Protein AF-I3D8P1-F1 (afdb_monomer)

Solvent-accessible surface area (backbone atoms only — not comparable to full-atom values): 4315 Å² total; per-residue (Å²): 135,58,77,65,60,71,50,37,42,102,80,78,48,64,46,61,67,58,44,50,53,51,55,49,50,52,51,53,50,51,52,48,53,50,35,57,76,66,68,45,91,58,44,68,59,52,49,52,52,49,51,50,54,53,50,49,55,51,51,54,51,53,50,52,51,54,54,56,53,58,69,71,77,113

Sequence (74 aa):
MAIKELITNDNGRLSTTAFIQFFGALLMAGILCFCVYLDRPYVPELFMTFAIFAAGGAATKGFANALNNRGREE

Radius of gyration: 16.25 Å; Cα contacts (8 Å, |Δi|>4): 24; chains: 1; bounding box: 38×25×42 Å

Foldseek 3Di:
DDPVCQQAPPVRDGPVVSVCLVVVLVVLVVVLVVCVVVVPPCSVVSVVVSVCSVVVVVVVVVVVVVVVVVVVVD

Mean predicted aligned error: 9.93 Å

pLDDT: me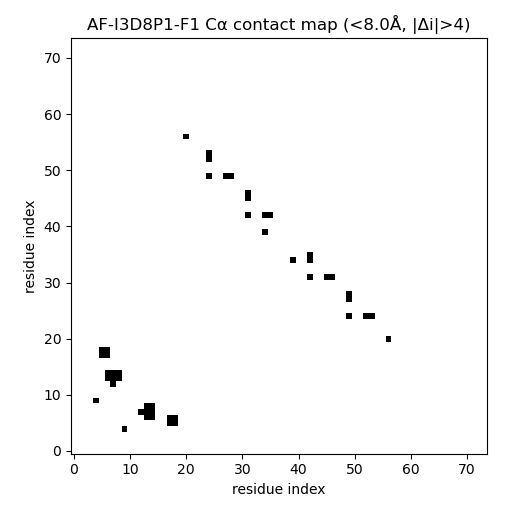an 75.42, std 15.5, range [44.94, 93.06]

InterPro domains:
  IPR020300 Protein of unknown function DUF2644 [PF10841] (5-63)

Organism: NCBI:txid1095749

Structure (mmCIF, N/CA/C/O backbone):
data_AF-I3D8P1-F1
#
_entry.id   AF-I3D8P1-F1
#
loop_
_atom_site.group_PDB
_atom_site.id
_atom_site.type_symbol
_atom_site.label_atom_id
_atom_site.label_alt_id
_atom_site.label_comp_id
_atom_site.label_asym_id
_atom_site.label_entity_id
_atom_site.label_seq_id
_atom_site.pdbx_PDB_ins_code
_atom_site.Cartn_x
_atom_site.Cartn_y
_atom_site.Cartn_z
_atom_site.occupancy
_atom_site.B_iso_or_equiv
_atom_site.auth_seq_id
_atom_site.auth_comp_id
_atom_site.auth_asym_id
_atom_site.auth_atom_id
_atom_site.pdbx_PDB_model_num
ATOM 1 N N . MET A 1 1 ? -2.032 -10.272 -19.982 1.00 45.91 1 MET A N 1
ATOM 2 C CA . MET A 1 1 ? -0.809 -10.460 -19.178 1.00 45.91 1 MET A CA 1
ATOM 3 C C . MET A 1 1 ? -1.131 -11.437 -18.072 1.00 45.91 1 MET A C 1
ATOM 5 O O . MET A 1 1 ? -2.032 -11.181 -17.278 1.00 45.91 1 MET A O 1
ATOM 9 N N . ALA A 1 2 ? -0.519 -12.614 -18.117 1.00 52.34 2 ALA A N 1
ATOM 10 C CA . ALA A 1 2 ? -0.831 -13.694 -17.189 1.00 52.34 2 ALA A CA 1
ATOM 11 C C . ALA A 1 2 ? -0.176 -13.411 -15.829 1.00 52.34 2 ALA A C 1
ATOM 13 O O . ALA A 1 2 ? 0.946 -12.923 -15.777 1.00 52.34 2 ALA A O 1
ATOM 14 N N . ILE A 1 3 ? -0.822 -13.792 -14.723 1.00 56.19 3 ILE A N 1
ATOM 15 C CA . ILE A 1 3 ? -0.271 -13.690 -13.351 1.00 56.19 3 ILE A CA 1
ATOM 16 C C . ILE A 1 3 ? 1.138 -14.320 -13.243 1.00 56.19 3 ILE A C 1
ATOM 18 O O . ILE A 1 3 ? 1.949 -13.910 -12.417 1.00 56.19 3 ILE A O 1
ATOM 22 N N . LYS A 1 4 ? 1.462 -15.273 -14.129 1.00 47.16 4 LYS A N 1
ATOM 23 C CA . LYS A 1 4 ? 2.797 -15.870 -14.267 1.00 47.16 4 LYS A CA 1
ATOM 24 C C . LYS A 1 4 ? 3.904 -14.868 -14.635 1.00 47.16 4 LYS A C 1
ATOM 26 O O . LYS A 1 4 ? 5.006 -15.012 -14.119 1.00 47.16 4 LYS A O 1
ATOM 31 N N . GLU A 1 5 ? 3.623 -13.851 -15.448 1.00 51.84 5 GLU A N 1
ATOM 32 C CA . GLU A 1 5 ? 4.592 -12.801 -15.824 1.00 51.84 5 GLU A CA 1
ATOM 33 C C . GLU A 1 5 ? 4.818 -11.779 -14.696 1.00 51.84 5 GLU A C 1
ATOM 35 O O . GLU A 1 5 ? 5.860 -11.138 -14.635 1.00 51.84 5 GLU A O 1
ATOM 40 N N . LEU A 1 6 ? 3.884 -11.647 -13.743 1.00 52.50 6 LEU A N 1
ATOM 41 C CA . LEU A 1 6 ? 4.106 -10.821 -12.544 1.00 52.50 6 LEU A C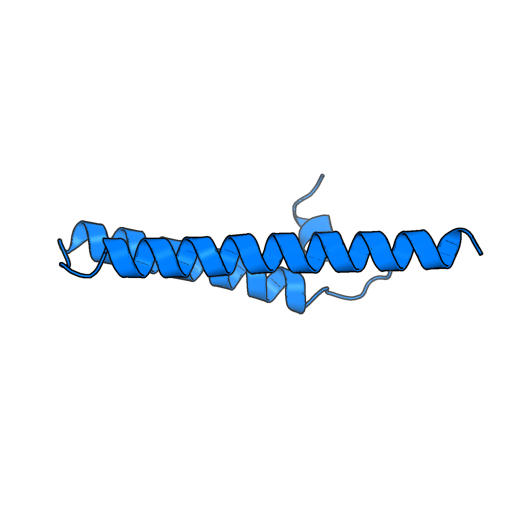A 1
ATOM 42 C C . LEU A 1 6 ? 5.131 -11.446 -11.581 1.00 52.50 6 LEU A C 1
ATOM 44 O O . LEU A 1 6 ? 5.707 -10.745 -10.749 1.00 52.50 6 LEU A O 1
ATOM 48 N N . ILE A 1 7 ? 5.333 -12.763 -11.672 1.00 50.16 7 ILE A N 1
ATOM 49 C CA . ILE A 1 7 ? 6.186 -13.552 -10.772 1.00 50.16 7 ILE A CA 1
ATOM 50 C C . ILE A 1 7 ? 7.508 -13.946 -11.456 1.00 50.16 7 ILE A C 1
ATOM 52 O O . ILE A 1 7 ? 8.530 -14.100 -10.782 1.00 50.16 7 ILE A O 1
ATOM 56 N N . THR A 1 8 ? 7.525 -14.070 -12.784 1.00 44.94 8 THR A N 1
ATOM 57 C CA . THR A 1 8 ? 8.702 -14.464 -13.568 1.00 44.94 8 THR A CA 1
ATOM 58 C C . THR A 1 8 ? 9.062 -13.365 -14.570 1.00 44.94 8 THR A C 1
ATOM 60 O O . THR A 1 8 ? 8.224 -12.944 -15.356 1.00 44.94 8 THR A O 1
ATOM 63 N N . ASN A 1 9 ? 10.302 -12.871 -14.507 1.00 47.69 9 ASN A N 1
ATOM 64 C CA . ASN A 1 9 ? 10.862 -11.945 -15.494 1.00 47.69 9 ASN A CA 1
ATOM 65 C C . ASN A 1 9 ? 11.330 -12.743 -16.730 1.00 47.69 9 ASN A C 1
ATOM 67 O O . ASN A 1 9 ? 11.695 -13.911 -16.578 1.00 47.69 9 ASN A O 1
ATOM 71 N N . ASP A 1 10 ? 11.408 -12.112 -17.905 1.00 52.84 10 ASP A N 1
ATOM 72 C CA . ASP A 1 10 ? 11.744 -12.700 -19.224 1.00 52.84 10 ASP A CA 1
ATOM 73 C C . ASP A 1 10 ? 13.070 -13.500 -19.288 1.00 52.84 10 ASP A C 1
ATOM 75 O O . ASP A 1 10 ? 13.336 -14.200 -20.259 1.00 52.84 10 ASP A O 1
ATOM 79 N N . ASN A 1 11 ? 13.884 -13.468 -18.227 1.00 49.19 11 ASN A N 1
ATOM 80 C CA . ASN A 1 11 ? 15.143 -14.211 -18.080 1.00 49.19 11 ASN A CA 1
ATOM 81 C C . ASN A 1 11 ? 15.074 -15.377 -17.067 1.00 49.19 11 ASN A C 1
ATOM 83 O O . ASN A 1 11 ? 16.108 -15.826 -16.570 1.00 49.19 11 ASN A O 1
ATOM 87 N N . GLY A 1 12 ? 13.880 -15.830 -16.666 1.00 49.97 12 GLY A N 1
ATOM 88 C CA . GLY A 1 12 ? 13.706 -16.955 -15.730 1.00 49.97 12 GLY A CA 1
ATOM 89 C C . GLY A 1 12 ? 14.148 -16.676 -14.284 1.00 49.97 12 GLY A C 1
ATOM 90 O O . GLY A 1 12 ? 14.112 -17.572 -13.440 1.00 49.97 12 GLY A O 1
ATOM 91 N N . ARG A 1 13 ? 14.543 -15.436 -13.958 1.00 50.31 13 ARG A N 1
ATOM 92 C CA . ARG A 1 13 ? 14.803 -15.006 -12.576 1.00 50.31 13 ARG A CA 1
ATOM 93 C C . ARG A 1 13 ? 13.518 -14.474 -11.957 1.00 50.31 13 ARG A C 1
ATOM 95 O O . ARG A 1 13 ? 12.977 -13.458 -12.393 1.00 50.31 13 ARG A O 1
ATOM 102 N N . LEU A 1 14 ? 13.075 -15.155 -10.903 1.00 51.84 14 LEU A N 1
ATOM 103 C CA . LEU A 1 14 ? 12.052 -14.675 -9.983 1.00 51.84 14 LEU A CA 1
ATOM 104 C C . LEU A 1 14 ? 12.467 -13.276 -9.500 1.00 51.84 14 LEU A C 1
ATOM 106 O O . LEU A 1 14 ? 13.527 -13.117 -8.889 1.00 51.84 14 LEU A O 1
ATOM 110 N N . SER A 1 15 ? 11.666 -12.251 -9.788 1.00 60.03 15 SER A N 1
ATOM 111 C CA . SER A 1 15 ? 11.894 -10.919 -9.223 1.00 60.03 15 SER A CA 1
ATOM 112 C C . SER A 1 15 ? 11.417 -10.943 -7.773 1.00 60.03 15 SER A C 1
ATOM 114 O O . SER A 1 15 ? 10.325 -10.476 -7.452 1.00 60.03 15 SER A O 1
ATOM 116 N N . THR A 1 16 ? 12.217 -11.548 -6.890 1.00 65.31 16 THR A 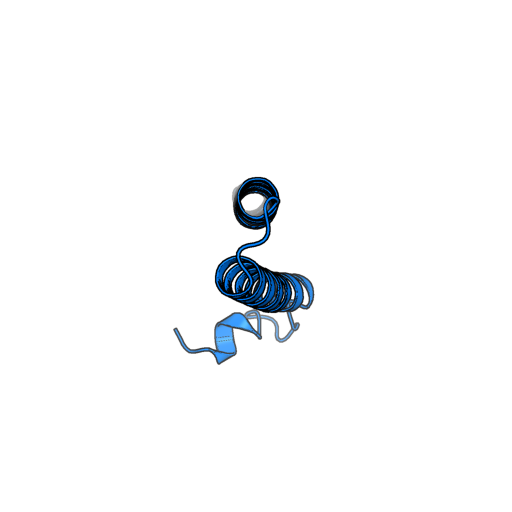N 1
ATOM 117 C CA . THR A 1 16 ? 11.923 -11.681 -5.455 1.00 65.31 16 THR A CA 1
ATOM 118 C C . THR A 1 16 ? 11.530 -10.331 -4.844 1.00 65.31 16 THR A C 1
ATOM 120 O O . THR A 1 16 ? 10.629 -10.261 -4.015 1.00 65.31 16 THR A O 1
ATOM 1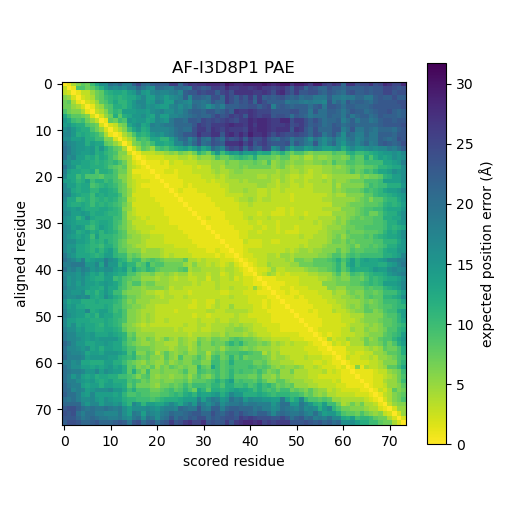23 N N . THR A 1 17 ? 12.115 -9.235 -5.332 1.00 73.50 17 THR A N 1
ATOM 124 C CA . THR A 1 17 ? 11.775 -7.861 -4.941 1.00 73.50 17 THR A CA 1
ATOM 125 C C . THR A 1 17 ? 10.344 -7.466 -5.314 1.00 73.50 17 THR A C 1
ATOM 127 O O . THR A 1 17 ? 9.619 -6.927 -4.480 1.00 73.50 17 THR A O 1
ATOM 130 N N . ALA A 1 18 ? 9.906 -7.733 -6.550 1.00 70.75 18 ALA A N 1
ATOM 131 C CA . ALA A 1 18 ? 8.549 -7.400 -6.984 1.00 70.75 18 ALA A CA 1
ATOM 132 C C . ALA A 1 18 ? 7.501 -8.277 -6.287 1.00 70.75 18 ALA A C 1
ATOM 134 O O . ALA A 1 18 ? 6.441 -7.776 -5.913 1.00 70.75 18 ALA A O 1
ATOM 135 N N . PHE A 1 19 ? 7.830 -9.550 -6.062 1.00 74.81 19 PHE A N 1
ATOM 136 C CA . PHE A 1 19 ? 6.997 -10.485 -5.315 1.00 74.81 19 PHE A CA 1
ATOM 137 C C . PHE A 1 19 ? 6.786 -10.011 -3.869 1.00 74.81 19 PHE A C 1
ATOM 139 O O . PHE A 1 19 ? 5.645 -9.852 -3.436 1.00 74.81 19 PHE A O 1
ATOM 146 N N . ILE A 1 20 ? 7.867 -9.696 -3.144 1.00 80.31 20 ILE A N 1
ATOM 147 C CA . ILE A 1 20 ? 7.785 -9.208 -1.758 1.00 80.31 20 ILE A CA 1
ATOM 148 C C . ILE A 1 20 ? 7.033 -7.872 -1.681 1.00 80.31 20 ILE A C 1
ATOM 150 O O . ILE A 1 20 ? 6.218 -7.694 -0.782 1.00 80.31 20 ILE A O 1
ATOM 154 N N . GLN A 1 21 ? 7.236 -6.947 -2.626 1.00 79.56 21 GLN A N 1
ATOM 155 C CA . GLN A 1 21 ? 6.488 -5.682 -2.652 1.00 79.56 21 GLN A CA 1
ATOM 156 C C . GLN A 1 21 ? 4.985 -5.886 -2.866 1.00 79.56 21 GLN A C 1
ATOM 158 O O . GLN A 1 21 ? 4.184 -5.219 -2.216 1.00 79.56 21 GLN A O 1
ATOM 163 N N . PHE A 1 22 ? 4.597 -6.807 -3.751 1.00 79.81 22 PHE A N 1
ATOM 164 C CA . PHE A 1 22 ? 3.189 -7.099 -4.013 1.00 79.81 22 PHE A CA 1
ATOM 165 C C . PHE A 1 22 ? 2.511 -7.742 -2.800 1.00 79.81 22 PHE A C 1
ATOM 167 O O . PHE A 1 22 ? 1.500 -7.234 -2.319 1.00 79.81 22 PHE A O 1
ATOM 174 N N . PHE A 1 23 ? 3.092 -8.813 -2.255 1.00 82.81 23 PHE A N 1
ATOM 175 C CA . PHE A 1 23 ? 2.534 -9.489 -1.081 1.00 82.81 23 PHE A CA 1
ATOM 176 C C . PHE A 1 23 ? 2.606 -8.625 0.184 1.00 82.81 23 PHE A C 1
ATOM 178 O O . PHE A 1 23 ? 1.680 -8.655 0.991 1.00 82.81 23 PHE A O 1
ATOM 185 N N . GLY A 1 24 ? 3.648 -7.804 0.332 1.00 84.75 24 GLY A N 1
ATOM 186 C CA . GLY A 1 24 ? 3.755 -6.816 1.404 1.00 84.75 24 GLY A CA 1
ATOM 187 C C . GLY A 1 24 ? 2.664 -5.747 1.326 1.00 84.75 24 GLY A C 1
ATOM 188 O O . GLY A 1 24 ? 2.049 -5.430 2.342 1.00 84.75 24 GLY A O 1
ATOM 189 N N . ALA A 1 25 ? 2.351 -5.243 0.126 1.00 86.19 25 ALA A N 1
ATOM 190 C CA . ALA A 1 25 ? 1.242 -4.308 -0.067 1.00 86.19 25 ALA A CA 1
ATOM 191 C C . ALA A 1 25 ? -0.118 -4.958 0.240 1.00 86.19 25 ALA A C 1
ATOM 193 O O . ALA A 1 25 ? -0.972 -4.337 0.868 1.00 86.19 25 ALA A O 1
ATOM 194 N N . LEU A 1 26 ? -0.302 -6.219 -0.153 1.00 88.00 26 LEU A N 1
ATOM 195 C CA . LEU A 1 26 ? -1.530 -6.978 0.093 1.00 88.00 26 LEU A CA 1
ATOM 196 C C . LEU A 1 26 ? -1.742 -7.236 1.596 1.00 88.00 26 LEU A C 1
ATOM 198 O O . LEU A 1 26 ? -2.843 -7.037 2.109 1.00 88.00 26 LEU A O 1
ATOM 202 N N . LEU A 1 27 ? -0.675 -7.591 2.320 1.00 89.88 27 LEU A N 1
ATOM 203 C CA . LEU A 1 27 ? -0.689 -7.735 3.778 1.00 89.88 27 LEU A CA 1
ATOM 204 C C . LEU A 1 27 ? -1.028 -6.410 4.475 1.00 89.88 27 LEU A C 1
ATOM 206 O O . LEU A 1 27 ? -1.903 -6.379 5.339 1.00 89.88 27 LEU A O 1
ATOM 210 N N . MET A 1 28 ? -0.371 -5.314 4.085 1.00 89.56 28 MET A N 1
ATOM 211 C CA . MET A 1 28 ? -0.619 -3.982 4.650 1.00 89.56 28 MET A CA 1
ATOM 212 C C . MET A 1 28 ? -2.059 -3.516 4.407 1.00 89.56 28 MET A C 1
ATOM 214 O O . MET A 1 28 ? -2.694 -2.999 5.324 1.00 89.56 28 MET A O 1
ATOM 218 N N . ALA A 1 29 ? -2.603 -3.754 3.209 1.00 90.69 29 ALA A N 1
ATOM 219 C CA . ALA A 1 29 ? -4.003 -3.471 2.902 1.00 90.69 29 ALA A CA 1
ATOM 220 C C . ALA A 1 29 ? -4.958 -4.280 3.799 1.00 90.69 29 ALA A C 1
ATOM 222 O O . ALA A 1 29 ? -5.919 -3.726 4.331 1.00 90.69 29 ALA A O 1
ATOM 223 N N . GLY A 1 30 ? -4.662 -5.564 4.033 1.00 92.00 30 GLY A N 1
ATOM 224 C CA . GLY A 1 30 ? -5.429 -6.412 4.950 1.00 92.00 30 GLY A CA 1
ATOM 225 C C . GLY A 1 30 ? -5.406 -5.912 6.398 1.00 92.00 30 GLY A C 1
ATOM 226 O O . GLY A 1 30 ? -6.458 -5.824 7.033 1.00 92.00 30 GLY A O 1
ATOM 227 N N . ILE A 1 31 ? -4.231 -5.520 6.903 1.00 90.94 31 ILE A N 1
ATOM 228 C CA . ILE A 1 31 ? -4.083 -4.919 8.240 1.00 90.94 31 ILE A CA 1
ATOM 229 C C . ILE A 1 31 ? -4.901 -3.628 8.333 1.00 90.94 31 ILE A C 1
ATOM 231 O O . ILE A 1 31 ? -5.597 -3.412 9.321 1.00 90.94 31 ILE A O 1
ATOM 235 N N . LEU A 1 32 ? -4.873 -2.793 7.293 1.00 91.31 32 LEU A N 1
ATOM 236 C CA . LEU A 1 32 ? -5.607 -1.533 7.273 1.00 91.31 32 LEU A CA 1
ATOM 237 C C . LEU A 1 32 ? -7.125 -1.751 7.309 1.00 91.31 32 LEU A C 1
ATOM 239 O O . LEU A 1 32 ? -7.807 -1.140 8.131 1.00 91.31 32 LEU A O 1
ATOM 243 N N . CYS A 1 33 ? -7.649 -2.668 6.488 1.00 91.56 33 CYS A N 1
ATOM 244 C CA . CYS A 1 33 ? -9.058 -3.064 6.536 1.00 91.56 33 CYS A CA 1
ATOM 245 C C . CYS A 1 33 ? -9.453 -3.603 7.919 1.00 91.56 33 CYS A C 1
ATOM 247 O O . CYS A 1 33 ? -10.530 -3.283 8.420 1.00 91.56 33 CYS A O 1
ATOM 249 N N . PHE A 1 34 ? -8.575 -4.375 8.565 1.00 92.12 34 PHE A N 1
ATOM 250 C CA . PHE A 1 34 ? -8.811 -4.887 9.913 1.00 92.12 34 PHE A CA 1
ATOM 251 C C . PHE A 1 34 ? -8.811 -3.775 10.976 1.00 92.12 34 PHE A C 1
ATOM 253 O O . PHE A 1 34 ? -9.657 -3.770 11.869 1.00 92.12 34 PHE A O 1
ATOM 260 N N . CYS A 1 35 ? -7.914 -2.793 10.871 1.00 90.69 35 CYS A N 1
ATOM 261 C CA . CYS A 1 35 ? -7.886 -1.633 11.764 1.00 90.69 35 CYS A CA 1
ATOM 262 C C . CYS A 1 35 ? -9.115 -0.729 11.595 1.00 90.69 35 CYS A C 1
ATOM 264 O O . CYS A 1 35 ? -9.611 -0.217 12.597 1.00 90.69 35 CYS A O 1
ATOM 266 N N . VAL A 1 36 ? -9.618 -0.572 10.365 1.00 91.44 36 VAL A N 1
ATOM 267 C CA . VAL A 1 36 ? -10.891 0.115 10.078 1.00 91.44 36 VAL A CA 1
ATOM 268 C C . VAL A 1 36 ? -12.059 -0.643 10.706 1.00 91.44 36 VAL A C 1
ATOM 270 O O . VAL A 1 36 ? -12.899 -0.036 11.358 1.00 91.44 36 VAL A O 1
ATOM 273 N N . TYR A 1 37 ? -12.091 -1.972 10.568 1.00 92.81 37 TYR A N 1
ATOM 274 C CA . TYR A 1 37 ? -13.134 -2.806 11.173 1.00 92.81 37 TYR A CA 1
ATOM 275 C C . TYR A 1 37 ? -13.169 -2.699 12.709 1.00 92.81 37 TYR A C 1
ATOM 277 O O . TYR A 1 37 ? -14.239 -2.736 13.307 1.00 92.81 37 TYR A O 1
ATOM 285 N N . LEU A 1 38 ? -12.007 -2.542 13.348 1.00 93.06 38 LEU A N 1
ATOM 286 C CA . LEU A 1 38 ? -11.876 -2.358 14.799 1.00 93.06 38 LEU A CA 1
ATOM 287 C C . LEU A 1 38 ? -11.942 -0.892 15.263 1.00 93.06 38 LEU A C 1
ATOM 289 O O . LEU A 1 38 ? -11.652 -0.631 16.432 1.00 93.06 38 LEU A O 1
ATOM 293 N N . ASP A 1 39 ? -12.260 0.042 14.364 1.00 89.19 39 ASP A N 1
ATOM 294 C CA . ASP A 1 39 ? -12.366 1.484 14.621 1.00 89.19 39 ASP A CA 1
ATOM 295 C C . ASP A 1 39 ? -11.161 2.059 15.391 1.00 89.19 39 ASP A C 1
ATOM 297 O O . ASP A 1 39 ? -11.264 2.717 16.431 1.00 89.19 39 ASP A O 1
ATOM 301 N N . ARG A 1 40 ? -9.951 1.717 14.926 1.00 87.88 40 ARG A N 1
ATOM 302 C CA . ARG A 1 40 ? -8.716 2.154 15.584 1.00 87.88 40 ARG A CA 1
ATOM 303 C C . ARG A 1 40 ? -8.409 3.624 15.257 1.00 87.88 40 ARG A C 1
ATOM 305 O O . ARG A 1 40 ? -8.394 3.998 14.088 1.00 87.88 40 ARG A O 1
ATOM 312 N N . PRO A 1 41 ? -8.032 4.452 16.251 1.00 89.19 41 PRO A N 1
ATOM 313 C CA . PRO A 1 41 ? -7.836 5.893 16.048 1.00 89.19 41 PRO A CA 1
ATOM 314 C C . PRO A 1 41 ? -6.636 6.242 15.151 1.00 89.19 41 PRO A C 1
ATOM 316 O O . PRO A 1 41 ? -6.574 7.330 14.594 1.00 89.19 41 PRO A O 1
ATOM 319 N N . TYR A 1 42 ? -5.688 5.319 14.979 1.00 87.50 42 TYR A N 1
ATOM 320 C CA . TYR A 1 42 ? -4.476 5.502 14.171 1.00 87.50 42 TYR A CA 1
ATOM 321 C C . TYR A 1 42 ? -4.638 5.073 12.697 1.00 87.50 42 TYR A C 1
ATOM 323 O O . TYR A 1 42 ? -3.662 5.046 11.947 1.00 87.50 42 TYR A O 1
ATOM 331 N N . VAL A 1 43 ? -5.854 4.726 12.252 1.00 89.12 43 VAL A N 1
ATOM 332 C CA . VAL A 1 43 ? -6.141 4.342 10.854 1.00 89.12 43 VAL A CA 1
ATOM 333 C C . VAL A 1 43 ? -5.669 5.387 9.827 1.00 89.12 43 VAL A C 1
ATOM 335 O O . VAL A 1 43 ? -5.062 4.979 8.834 1.00 89.12 43 VAL A O 1
ATOM 338 N N . PRO A 1 44 ? -5.867 6.708 10.030 1.00 87.88 44 PRO A N 1
ATOM 339 C CA . PRO A 1 44 ? -5.384 7.713 9.081 1.00 87.88 44 PRO A CA 1
ATOM 340 C C . PRO A 1 44 ? -3.856 7.706 8.914 1.00 87.88 44 PRO A C 1
ATOM 342 O O . PRO A 1 44 ? -3.355 7.833 7.797 1.00 87.88 44 PRO A O 1
ATOM 345 N N . GLU A 1 45 ? -3.104 7.493 9.998 1.00 88.00 45 GLU A N 1
ATOM 346 C CA . GLU A 1 45 ? -1.638 7.416 9.940 1.00 88.00 45 GL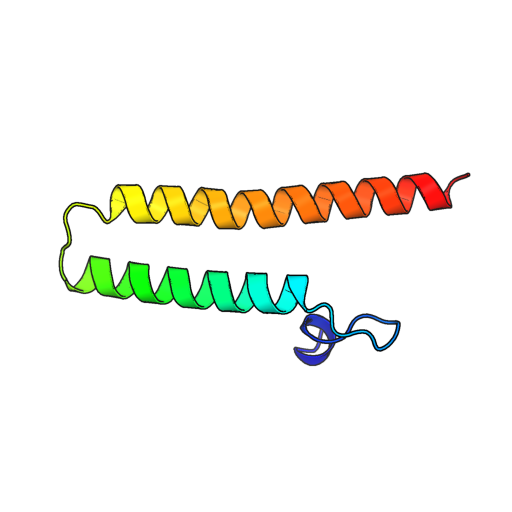U A CA 1
ATOM 347 C C . GLU A 1 45 ? -1.153 6.133 9.258 1.00 88.00 45 GLU A C 1
ATOM 349 O O . GLU A 1 45 ? -0.219 6.162 8.448 1.00 88.00 45 GLU A O 1
ATOM 354 N N . LEU A 1 46 ? -1.825 5.007 9.519 1.00 87.94 46 LEU A N 1
ATOM 355 C CA . LEU A 1 46 ? -1.565 3.754 8.811 1.00 87.94 46 LEU A CA 1
ATOM 356 C C . LEU A 1 46 ? -1.831 3.891 7.309 1.00 87.94 46 LEU A C 1
ATOM 358 O O . LEU A 1 46 ? -1.057 3.377 6.501 1.00 87.94 46 LEU A O 1
ATOM 362 N N . PHE A 1 47 ? -2.887 4.613 6.929 1.00 89.50 47 PHE A N 1
ATOM 363 C CA . PHE A 1 47 ? -3.211 4.863 5.527 1.00 89.50 47 PHE A CA 1
ATOM 364 C C . PHE A 1 47 ? -2.124 5.683 4.840 1.00 89.50 47 PHE A C 1
ATOM 366 O O . PHE A 1 47 ? -1.661 5.312 3.761 1.00 89.50 47 PHE A O 1
ATOM 373 N N . MET A 1 48 ? -1.663 6.757 5.483 1.00 89.94 48 MET A N 1
ATOM 374 C CA . MET A 1 48 ? -0.591 7.589 4.941 1.00 89.94 48 MET A CA 1
ATOM 375 C C . MET A 1 48 ? 0.711 6.792 4.781 1.00 89.94 48 MET A C 1
ATOM 377 O O . MET A 1 48 ? 1.367 6.856 3.740 1.00 89.94 48 MET A O 1
ATOM 381 N N . THR A 1 49 ? 1.045 5.972 5.779 1.00 89.25 49 THR A N 1
ATOM 382 C CA . THR A 1 49 ? 2.203 5.067 5.737 1.00 89.25 49 THR A CA 1
ATOM 383 C C . THR A 1 49 ? 2.104 4.084 4.569 1.00 89.25 49 THR A C 1
ATOM 385 O O . THR A 1 49 ? 3.067 3.887 3.823 1.00 89.25 49 THR A O 1
ATOM 388 N N . PHE A 1 50 ? 0.923 3.499 4.362 1.00 88.69 50 PHE A N 1
ATOM 389 C CA . PHE A 1 50 ? 0.662 2.590 3.251 1.00 88.69 50 PHE A CA 1
ATOM 390 C C . PHE A 1 50 ? 0.780 3.287 1.888 1.00 88.69 50 PHE A C 1
ATOM 392 O O . PHE A 1 50 ? 1.420 2.756 0.977 1.00 88.69 50 PHE A O 1
ATOM 399 N N . ALA A 1 51 ? 0.227 4.494 1.756 1.00 88.25 51 ALA A N 1
ATOM 400 C CA . ALA A 1 51 ? 0.322 5.297 0.541 1.00 88.25 51 ALA A CA 1
ATOM 401 C C . ALA A 1 51 ? 1.781 5.621 0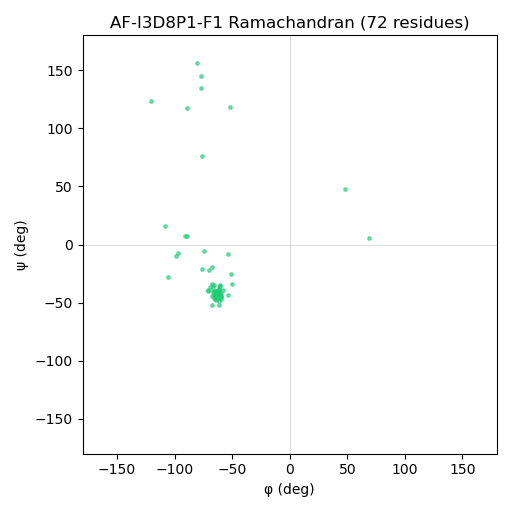.181 1.00 88.25 51 ALA A C 1
ATOM 403 O O . ALA A 1 51 ? 2.175 5.456 -0.974 1.00 88.25 51 ALA A O 1
ATOM 404 N N . ILE A 1 52 ? 2.605 6.008 1.161 1.00 88.56 52 ILE A N 1
ATOM 405 C CA . ILE A 1 52 ? 4.036 6.279 0.953 1.00 88.56 52 ILE A CA 1
ATOM 406 C C . ILE A 1 52 ? 4.779 5.008 0.531 1.00 88.56 52 ILE A C 1
ATOM 408 O O . ILE A 1 52 ? 5.585 5.055 -0.398 1.00 88.56 52 ILE A O 1
ATOM 412 N N . PHE A 1 53 ? 4.493 3.865 1.160 1.00 86.12 53 PHE A N 1
ATOM 413 C CA . PHE A 1 53 ? 5.100 2.585 0.786 1.00 86.12 53 PHE A CA 1
ATOM 414 C C . PHE A 1 53 ? 4.786 2.205 -0.671 1.00 86.12 53 PHE A C 1
ATOM 416 O O . PHE A 1 53 ? 5.691 1.86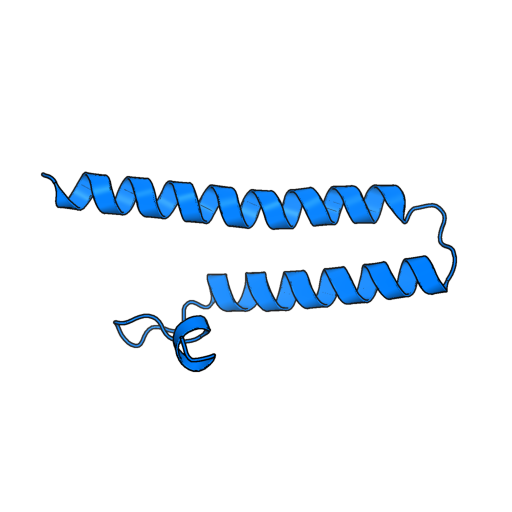2 -1.440 1.00 86.12 53 PHE A O 1
ATOM 423 N N . ALA A 1 54 ? 3.518 2.317 -1.074 1.00 85.31 54 ALA A N 1
ATOM 424 C CA . ALA A 1 54 ? 3.088 2.017 -2.437 1.00 85.31 54 ALA A CA 1
ATOM 425 C C . ALA A 1 54 ? 3.686 3.000 -3.462 1.00 85.31 54 ALA A C 1
ATOM 427 O O . ALA A 1 54 ? 4.224 2.577 -4.491 1.00 85.31 54 ALA A O 1
ATOM 428 N N . ALA A 1 55 ? 3.649 4.302 -3.162 1.00 84.12 55 ALA A N 1
ATOM 429 C CA . ALA A 1 55 ? 4.203 5.348 -4.018 1.00 84.12 55 ALA A CA 1
ATOM 430 C C . ALA A 1 55 ? 5.727 5.225 -4.163 1.00 84.12 55 ALA A C 1
ATOM 432 O O . ALA A 1 55 ? 6.247 5.336 -5.273 1.00 84.12 55 ALA A O 1
ATOM 433 N N . GLY A 1 56 ? 6.437 4.924 -3.073 1.00 83.88 56 GLY A N 1
ATOM 434 C CA . GLY A 1 56 ? 7.877 4.674 -3.082 1.00 83.88 56 GLY A CA 1
ATOM 435 C C . GLY A 1 56 ? 8.245 3.495 -3.982 1.00 83.88 56 GLY A C 1
ATOM 436 O O . GLY A 1 56 ? 9.129 3.618 -4.827 1.00 83.88 56 GLY A O 1
ATOM 437 N N . GLY A 1 57 ? 7.505 2.384 -3.891 1.00 80.25 57 GLY A N 1
ATOM 438 C CA . GLY A 1 57 ? 7.700 1.227 -4.771 1.00 80.25 57 GLY A CA 1
ATOM 439 C C . GLY A 1 57 ? 7.506 1.553 -6.258 1.00 80.25 57 GLY A C 1
ATOM 440 O O . GLY A 1 57 ? 8.301 1.114 -7.095 1.00 80.25 57 GLY A O 1
ATOM 441 N N . ALA A 1 58 ? 6.487 2.350 -6.594 1.00 79.19 58 ALA A N 1
ATOM 442 C CA . ALA A 1 58 ? 6.240 2.803 -7.963 1.00 79.19 58 ALA A CA 1
ATOM 443 C C . ALA A 1 58 ? 7.335 3.760 -8.466 1.00 79.19 58 ALA A C 1
ATOM 445 O O . ALA A 1 58 ? 7.844 3.581 -9.575 1.00 79.19 58 ALA A O 1
ATOM 446 N N . ALA A 1 59 ? 7.749 4.722 -7.637 1.00 80.19 59 ALA A N 1
ATOM 447 C CA . ALA A 1 59 ? 8.797 5.684 -7.965 1.00 80.19 59 ALA A CA 1
ATOM 448 C C . ALA A 1 59 ? 10.148 4.997 -8.215 1.00 80.19 59 ALA A C 1
ATOM 450 O O . ALA A 1 59 ? 10.798 5.266 -9.226 1.00 80.19 59 ALA A O 1
ATOM 451 N N . THR A 1 60 ? 10.552 4.054 -7.356 1.00 78.31 60 THR A N 1
ATOM 452 C CA . THR A 1 60 ? 11.813 3.315 -7.525 1.00 78.31 60 THR A CA 1
ATOM 453 C C . THR A 1 60 ? 11.802 2.443 -8.781 1.00 78.31 60 THR A C 1
ATOM 455 O O . THR A 1 60 ? 12.801 2.403 -9.499 1.00 78.31 60 THR A O 1
ATOM 458 N N . LYS A 1 61 ? 10.680 1.778 -9.098 1.00 73.19 61 LYS A N 1
ATOM 459 C CA . LYS A 1 61 ? 10.556 1.000 -10.344 1.00 73.19 61 LYS A CA 1
ATOM 460 C C . LYS A 1 61 ? 10.598 1.889 -11.586 1.00 73.19 61 LYS A C 1
ATOM 462 O O . LYS A 1 61 ? 11.297 1.549 -12.537 1.00 73.19 61 LYS A O 1
ATOM 467 N N . GLY A 1 62 ? 9.895 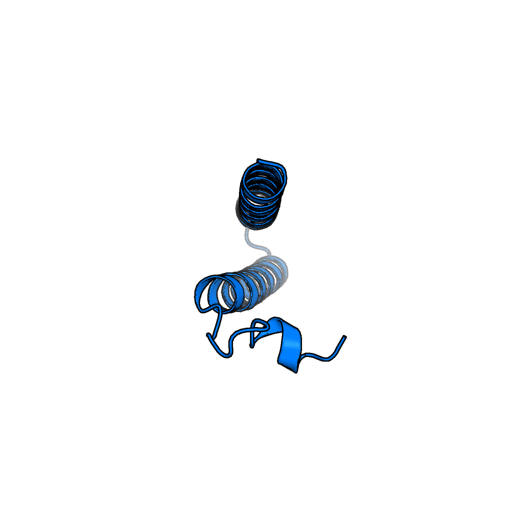3.023 -11.571 1.00 72.62 62 GLY A N 1
ATOM 468 C CA . GLY A 1 62 ? 9.925 3.994 -12.666 1.00 72.62 62 GLY A CA 1
ATOM 469 C C . GLY A 1 62 ? 11.332 4.544 -12.909 1.00 72.62 62 GLY A C 1
ATOM 470 O O . GLY A 1 62 ? 11.800 4.565 -14.046 1.00 72.62 62 GLY A O 1
ATOM 471 N N . PHE A 1 63 ? 12.042 4.895 -11.835 1.00 78.12 63 PHE A N 1
ATOM 472 C CA . PHE A 1 63 ? 13.421 5.377 -11.899 1.00 78.12 63 PHE A CA 1
ATOM 473 C C . PHE A 1 63 ? 14.398 4.316 -12.429 1.00 78.12 63 PHE A C 1
ATOM 475 O O . PHE A 1 63 ? 15.191 4.601 -13.325 1.00 78.12 63 PHE A O 1
ATOM 482 N N . ALA A 1 64 ? 14.309 3.077 -11.935 1.00 76.06 64 ALA A N 1
ATOM 483 C CA . ALA A 1 64 ? 15.143 1.974 -12.411 1.00 76.06 64 ALA A CA 1
ATOM 484 C C . ALA A 1 64 ? 14.906 1.668 -13.900 1.00 76.06 64 ALA A C 1
ATOM 486 O O . ALA A 1 64 ? 15.859 1.434 -14.641 1.00 76.06 64 ALA A O 1
ATOM 487 N N . ASN A 1 65 ? 13.650 1.720 -14.354 1.00 76.19 65 ASN A N 1
ATOM 488 C CA . ASN A 1 65 ? 13.313 1.525 -15.763 1.00 76.19 65 ASN A CA 1
ATOM 489 C C . ASN A 1 65 ? 13.879 2.649 -16.652 1.00 76.19 65 ASN A C 1
ATOM 491 O O . ASN A 1 65 ? 14.427 2.377 -17.716 1.00 76.19 65 ASN A O 1
ATOM 495 N N . ALA A 1 66 ? 13.810 3.904 -16.194 1.00 75.38 66 ALA A N 1
ATOM 496 C CA . ALA A 1 66 ? 14.378 5.048 -16.910 1.00 75.38 66 ALA A CA 1
ATOM 497 C C . ALA A 1 66 ? 15.913 4.973 -17.030 1.00 75.38 66 ALA A C 1
ATOM 499 O O . ALA A 1 66 ? 16.461 5.266 -18.092 1.00 75.38 66 ALA A O 1
ATOM 500 N N . LEU A 1 67 ? 16.607 4.540 -15.971 1.00 76.44 67 LEU A N 1
ATOM 501 C CA . LEU A 1 67 ? 18.052 4.285 -16.006 1.00 76.44 67 LEU A CA 1
ATOM 502 C C . LEU A 1 67 ? 18.417 3.161 -16.985 1.00 76.44 67 LEU A C 1
ATOM 504 O O . LEU A 1 67 ? 19.348 3.317 -17.771 1.00 76.44 67 LEU A O 1
ATOM 508 N N . ASN A 1 68 ? 17.674 2.051 -16.959 1.00 73.06 68 ASN A N 1
ATOM 509 C CA . ASN A 1 68 ? 17.925 0.906 -17.836 1.00 73.06 68 ASN A CA 1
ATOM 510 C C . ASN A 1 68 ? 17.691 1.242 -19.320 1.00 73.06 68 ASN A C 1
ATOM 512 O O . ASN A 1 68 ? 18.413 0.753 -20.183 1.00 73.06 68 ASN A O 1
ATOM 516 N N . ASN A 1 69 ? 16.713 2.104 -19.622 1.00 70.69 69 ASN A N 1
ATOM 517 C CA . ASN A 1 69 ? 16.487 2.589 -20.985 1.00 70.69 69 ASN A CA 1
ATOM 518 C C . ASN A 1 69 ? 17.591 3.546 -21.455 1.00 70.69 69 ASN A C 1
ATOM 520 O O . ASN A 1 69 ? 18.041 3.409 -22.586 1.00 70.69 69 ASN A O 1
ATOM 524 N N . ARG A 1 70 ? 18.093 4.448 -20.595 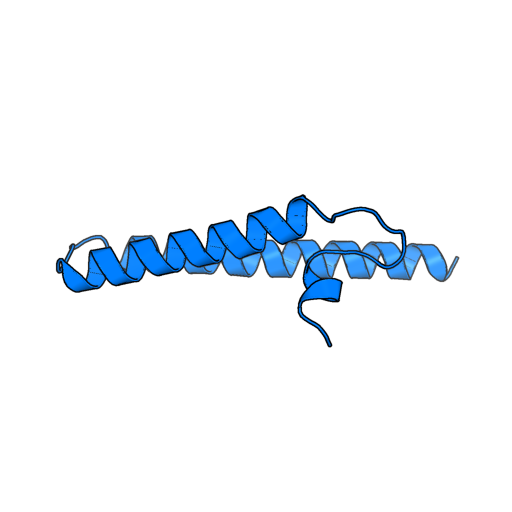1.00 68.69 70 ARG A N 1
ATOM 525 C CA . ARG A 1 70 ? 19.224 5.332 -20.951 1.00 68.69 70 ARG A CA 1
ATOM 526 C C . ARG A 1 70 ? 20.503 4.560 -21.274 1.00 68.69 70 ARG A C 1
ATOM 528 O O . ARG A 1 70 ? 21.215 4.952 -22.183 1.00 68.69 70 ARG A O 1
ATOM 535 N N . GLY A 1 71 ? 20.777 3.460 -20.573 1.00 60.19 71 GLY A N 1
ATOM 536 C CA . GLY A 1 71 ? 21.946 2.616 -20.851 1.00 60.19 71 GLY A CA 1
ATOM 537 C C . GLY A 1 71 ? 21.835 1.739 -22.107 1.00 60.19 71 GLY A C 1
ATOM 538 O O . GLY A 1 71 ? 22.799 1.062 -22.436 1.00 60.19 71 GLY A O 1
ATOM 539 N N . ARG A 1 72 ? 20.674 1.702 -22.781 1.00 56.91 72 ARG A N 1
ATOM 540 C CA . ARG A 1 72 ? 20.457 0.972 -24.048 1.00 56.91 72 ARG A CA 1
ATOM 541 C C . ARG A 1 72 ? 20.534 1.863 -25.291 1.00 56.91 72 ARG A C 1
ATOM 543 O O . ARG A 1 72 ? 20.491 1.325 -26.393 1.00 56.91 72 ARG A O 1
ATOM 550 N N . GLU A 1 73 ? 20.571 3.183 -25.113 1.00 54.94 73 GLU A N 1
ATOM 551 C CA . GLU A 1 73 ? 20.664 4.172 -26.197 1.00 54.94 73 GLU A CA 1
ATOM 552 C C . GLU A 1 73 ? 22.107 4.661 -26.449 1.00 54.94 73 GLU A C 1
ATOM 554 O O . GLU A 1 73 ? 22.333 5.352 -27.441 1.00 54.94 73 GLU A O 1
ATOM 559 N N . GLU A 1 74 ? 23.072 4.272 -25.603 1.00 45.69 74 GLU A N 1
ATOM 560 C CA . GLU A 1 74 ? 24.528 4.397 -25.833 1.00 45.69 74 GLU A CA 1
ATOM 561 C C . GLU A 1 74 ? 25.120 3.084 -26.368 1.00 45.69 74 GLU A C 1
ATOM 563 O O . GLU A 1 74 ? 26.021 3.160 -27.236 1.00 45.69 74 GLU A O 1
#

Secondary structure (DSSP, 8-state):
--HHHHHB-TTS-B-HHHHHHHHHHHHHHHHHHHHHHTT-TTHHHHHHHHHHHHHHHHHHHHHHHHHHHHTT--